Protein AF-A0A0G4MJ18-F1 (afdb_monomer_lite)

Structure (mmCIF, N/CA/C/O backbone):
data_AF-A0A0G4MJ18-F1
#
_entry.id   AF-A0A0G4MJ18-F1
#
loop_
_atom_site.group_PDB
_atom_site.id
_atom_site.type_symbol
_atom_site.label_atom_id
_atom_site.label_alt_id
_atom_site.label_comp_id
_atom_site.label_asym_id
_atom_site.label_entity_id
_atom_site.label_seq_id
_atom_site.pdbx_PDB_ins_code
_atom_site.Cartn_x
_atom_site.Cartn_y
_atom_site.Cartn_z
_atom_site.occupancy
_atom_site.B_iso_or_equiv
_atom_site.auth_seq_id
_atom_site.auth_comp_id
_atom_site.auth_asym_id
_atom_site.auth_atom_id
_atom_site.pdbx_PDB_model_num
ATOM 1 N N . MET A 1 1 ? 15.981 -7.577 6.842 1.00 52.38 1 MET A N 1
ATOM 2 C CA . MET A 1 1 ? 14.604 -7.035 6.761 1.00 52.38 1 MET A CA 1
ATOM 3 C C . MET A 1 1 ? 13.663 -8.030 7.428 1.00 52.38 1 MET A C 1
ATOM 5 O O . MET A 1 1 ? 13.958 -9.219 7.377 1.00 52.38 1 MET A O 1
ATOM 9 N N . ALA A 1 2 ? 12.619 -7.578 8.129 1.00 55.59 2 ALA A N 1
ATOM 10 C CA . ALA A 1 2 ? 11.766 -8.470 8.918 1.00 55.59 2 ALA A CA 1
ATOM 11 C C . ALA A 1 2 ? 10.978 -9.441 8.005 1.00 55.59 2 ALA A C 1
ATOM 13 O O . ALA A 1 2 ? 10.350 -8.978 7.055 1.00 55.59 2 ALA A O 1
ATOM 14 N N . PRO A 1 3 ? 10.948 -10.758 8.292 1.00 63.00 3 PRO A N 1
ATOM 15 C CA . PRO A 1 3 ? 10.304 -11.778 7.446 1.00 63.00 3 PRO A CA 1
ATOM 16 C C . PRO A 1 3 ? 8.773 -11.646 7.335 1.00 63.00 3 PRO A C 1
ATOM 18 O O . PRO A 1 3 ? 8.139 -12.401 6.606 1.00 63.00 3 PRO A O 1
ATOM 21 N N . VAL A 1 4 ? 8.166 -10.714 8.072 1.00 68.75 4 VAL A N 1
ATOM 22 C CA . VAL A 1 4 ? 6.722 -10.429 8.054 1.00 68.75 4 VAL A CA 1
ATOM 23 C C . VAL A 1 4 ? 6.328 -9.605 6.825 1.00 68.75 4 VAL A C 1
ATOM 25 O O . VAL A 1 4 ? 5.247 -9.800 6.277 1.00 68.75 4 VAL A O 1
ATOM 28 N N . LEU A 1 5 ? 7.226 -8.738 6.343 1.00 72.12 5 LEU A N 1
ATOM 29 C CA . LEU A 1 5 ? 6.965 -7.826 5.223 1.00 72.12 5 LEU A CA 1
ATOM 30 C C . LEU A 1 5 ? 6.938 -8.518 3.856 1.00 72.12 5 LEU A C 1
ATOM 32 O O . LEU A 1 5 ? 6.616 -7.883 2.860 1.00 72.12 5 LEU A O 1
ATOM 36 N N . THR A 1 6 ? 7.282 -9.802 3.789 1.00 74.62 6 THR A N 1
ATOM 37 C CA . THR A 1 6 ? 7.277 -10.598 2.553 1.00 74.62 6 THR A CA 1
ATOM 38 C C . THR A 1 6 ? 6.183 -11.665 2.537 1.00 74.62 6 THR A C 1
ATOM 40 O O . THR A 1 6 ? 6.086 -12.429 1.580 1.00 74.62 6 THR A O 1
ATOM 43 N N . ARG A 1 7 ? 5.344 -11.735 3.580 1.00 75.12 7 ARG A N 1
ATOM 44 C CA . ARG A 1 7 ? 4.232 -12.693 3.676 1.00 75.12 7 ARG A CA 1
ATOM 45 C C . ARG A 1 7 ? 2.898 -12.037 3.298 1.00 75.12 7 ARG A C 1
ATOM 47 O O . ARG A 1 7 ? 2.762 -10.830 3.465 1.00 75.12 7 ARG A O 1
ATOM 54 N N . PRO A 1 8 ? 1.897 -12.806 2.835 1.00 74.25 8 PRO A N 1
ATOM 55 C CA . PRO A 1 8 ? 0.555 -12.281 2.585 1.00 74.25 8 PRO A CA 1
ATOM 56 C C . PRO A 1 8 ? -0.077 -11.659 3.842 1.00 74.25 8 PRO A C 1
ATOM 58 O O . PRO A 1 8 ? -0.058 -12.261 4.915 1.00 74.25 8 PRO A O 1
ATOM 61 N N . GLN A 1 9 ? -0.672 -10.472 3.701 1.00 77.69 9 GLN A N 1
ATOM 62 C CA . GLN A 1 9 ? -1.146 -9.645 4.827 1.00 77.69 9 GLN A CA 1
ATOM 63 C C . GLN A 1 9 ? -2.607 -9.905 5.239 1.00 77.69 9 GLN A C 1
ATOM 65 O O . GLN A 1 9 ? -3.077 -9.368 6.245 1.00 77.69 9 GLN A O 1
ATOM 70 N N . GLY A 1 10 ? -3.336 -10.740 4.488 1.00 72.69 10 GLY A N 1
ATOM 71 C CA . GLY A 1 10 ? -4.775 -10.978 4.679 1.00 72.69 10 GLY A CA 1
ATOM 72 C C . GLY A 1 10 ? -5.160 -11.594 6.031 1.00 72.69 10 GLY A C 1
ATOM 73 O O . GLY A 1 10 ? -6.308 -11.483 6.444 1.00 72.69 10 GLY A O 1
ATOM 74 N N . HIS A 1 11 ? -4.205 -12.194 6.747 1.00 80.19 11 HIS A N 1
ATOM 75 C CA . HIS A 1 11 ? -4.437 -12.852 8.038 1.00 80.19 11 HIS A CA 1
ATOM 76 C C . HIS A 1 11 ? -3.814 -12.125 9.234 1.00 80.19 11 HIS A C 1
ATOM 78 O O . HIS A 1 11 ? -3.880 -12.634 10.352 1.00 80.19 11 HIS A O 1
ATOM 84 N N . LEU A 1 12 ? -3.197 -10.955 9.029 1.00 85.38 12 LEU A N 1
ATOM 85 C CA . LEU A 1 12 ? -2.636 -10.199 10.147 1.00 85.38 12 LEU A CA 1
ATOM 86 C C . LEU A 1 12 ? -3.733 -9.692 11.081 1.00 85.38 12 LEU A C 1
ATOM 88 O O . LEU A 1 12 ? -4.762 -9.174 10.622 1.00 85.38 12 LEU A O 1
ATOM 92 N N . SER A 1 13 ? -3.470 -9.767 12.388 1.00 90.19 13 SER A N 1
ATOM 93 C CA . SER A 1 13 ? -4.291 -9.081 13.381 1.00 90.19 13 SER A CA 1
ATOM 94 C C . SER A 1 13 ? -4.226 -7.558 13.165 1.00 90.19 13 SER A C 1
ATOM 96 O O . SER A 1 13 ? -3.263 -7.061 12.573 1.00 90.19 13 SER A O 1
ATOM 98 N N . PRO A 1 14 ? -5.216 -6.778 13.639 1.00 91.44 14 PRO A N 1
ATOM 99 C CA . PRO A 1 14 ? -5.152 -5.317 13.556 1.00 91.44 14 PRO A CA 1
ATOM 100 C C . PRO A 1 14 ? -3.884 -4.727 14.194 1.00 91.44 14 PRO A C 1
ATOM 102 O O . PRO A 1 14 ? -3.315 -3.779 13.661 1.00 91.44 14 PRO A O 1
ATOM 105 N N . ALA A 1 15 ? -3.407 -5.317 15.296 1.00 92.38 15 ALA A N 1
ATOM 106 C CA . ALA A 1 15 ? -2.185 -4.882 15.971 1.00 92.38 15 ALA A CA 1
ATOM 107 C C . ALA A 1 15 ? -0.931 -5.146 15.122 1.00 92.38 15 ALA A C 1
ATOM 109 O O . ALA A 1 15 ? -0.071 -4.274 15.011 1.00 92.38 15 ALA A O 1
ATOM 110 N N . ASP A 1 16 ? -0.850 -6.313 14.477 1.00 91.38 16 ASP A N 1
ATOM 111 C CA . ASP A 1 16 ? 0.275 -6.644 13.596 1.00 91.38 16 ASP A CA 1
ATOM 112 C C . ASP A 1 16 ? 0.283 -5.762 12.343 1.00 91.38 16 AS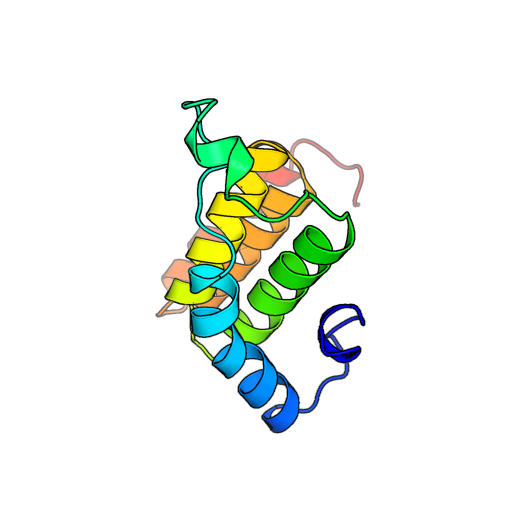P A C 1
ATOM 114 O O . ASP A 1 16 ? 1.342 -5.302 11.920 1.00 91.38 16 ASP A O 1
ATOM 118 N N . ALA A 1 17 ? -0.896 -5.489 11.771 1.00 91.75 17 ALA A N 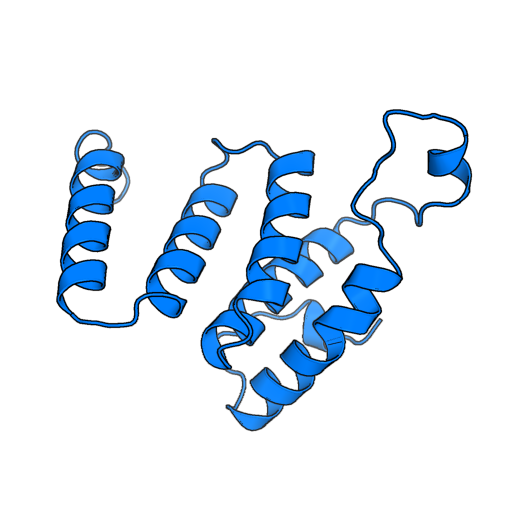1
ATOM 119 C CA . ALA A 1 17 ? -1.040 -4.583 10.634 1.00 91.75 17 ALA A CA 1
ATOM 120 C C . ALA A 1 17 ? -0.589 -3.157 10.995 1.00 91.75 17 ALA A C 1
ATOM 122 O O . ALA A 1 17 ? 0.165 -2.549 10.237 1.00 91.75 17 ALA A O 1
ATOM 123 N N . LEU A 1 18 ? -0.968 -2.657 12.177 1.00 94.00 18 LEU A N 1
ATOM 124 C CA . LEU A 1 18 ? -0.508 -1.362 12.682 1.00 94.00 18 LEU A CA 1
ATOM 125 C C . LEU A 1 18 ? 1.007 -1.326 12.885 1.00 94.00 18 LEU A C 1
ATOM 127 O O . LEU A 1 18 ? 1.663 -0.389 12.434 1.00 94.00 18 LEU A O 1
ATOM 131 N N . HIS A 1 19 ? 1.571 -2.350 13.526 1.00 93.19 19 HIS A N 1
ATOM 132 C CA . HIS A 1 19 ? 3.014 -2.438 13.735 1.00 93.19 19 HIS A CA 1
ATOM 133 C C . HIS A 1 19 ? 3.778 -2.438 12.404 1.00 93.19 19 HIS A C 1
ATOM 135 O O . HIS A 1 19 ? 4.836 -1.824 12.293 1.00 93.19 19 HIS A O 1
ATOM 141 N N . LEU A 1 20 ? 3.236 -3.097 11.378 1.00 91.81 20 LEU A N 1
ATOM 142 C CA . LEU A 1 20 ? 3.802 -3.098 10.035 1.00 91.81 20 LEU A CA 1
ATOM 143 C C . LEU A 1 20 ? 3.704 -1.707 9.385 1.00 91.81 20 LEU A C 1
ATOM 145 O O . LEU A 1 20 ? 4.718 -1.187 8.920 1.00 91.81 20 LEU A O 1
ATOM 149 N N . ALA A 1 21 ? 2.528 -1.073 9.402 1.00 93.88 21 ALA A N 1
ATOM 150 C CA . ALA A 1 21 ? 2.325 0.265 8.840 1.00 93.88 21 ALA A CA 1
ATOM 151 C C . ALA A 1 21 ? 3.272 1.308 9.466 1.00 93.88 21 ALA A C 1
ATOM 153 O O . ALA A 1 21 ? 3.892 2.095 8.757 1.00 93.88 21 ALA A O 1
ATOM 154 N N . GLN A 1 22 ? 3.512 1.233 10.780 1.00 95.31 22 GLN A N 1
ATOM 155 C CA . GLN A 1 22 ? 4.454 2.112 11.490 1.00 95.31 22 GLN A CA 1
ATOM 156 C C . GLN A 1 22 ? 5.911 2.004 11.001 1.00 95.31 22 GLN A C 1
ATOM 158 O O . GLN A 1 22 ? 6.719 2.900 11.253 1.00 95.31 22 GLN A O 1
ATOM 163 N N . GLN A 1 23 ? 6.273 0.937 10.284 1.00 94.25 23 GLN A N 1
ATOM 164 C CA . GLN A 1 23 ? 7.599 0.791 9.676 1.00 94.25 23 GLN A CA 1
ATOM 165 C C . GLN A 1 23 ? 7.723 1.527 8.334 1.00 94.25 23 GLN A C 1
ATOM 167 O O . GLN A 1 23 ? 8.853 1.771 7.889 1.00 94.25 23 GLN A O 1
ATOM 172 N N . ALA A 1 24 ? 6.605 1.916 7.706 1.00 93.31 24 ALA A N 1
ATOM 173 C CA . ALA A 1 24 ? 6.586 2.542 6.386 1.00 93.31 24 ALA A CA 1
ATOM 174 C C . ALA A 1 24 ? 7.495 3.778 6.297 1.00 93.31 24 ALA A C 1
ATOM 176 O O . ALA A 1 24 ? 8.355 3.795 5.412 1.00 93.31 24 ALA A O 1
ATOM 177 N N . PRO A 1 25 ? 7.454 4.756 7.228 1.00 92.31 25 PRO A N 1
ATOM 178 C CA . PRO A 1 25 ? 8.274 5.964 7.109 1.00 92.31 25 PRO A CA 1
ATOM 179 C C . PRO A 1 25 ? 9.777 5.666 7.076 1.00 92.31 25 PRO A C 1
ATOM 181 O O . PRO A 1 25 ? 10.530 6.275 6.315 1.00 92.31 25 PRO A O 1
ATOM 184 N N . THR A 1 26 ? 10.227 4.688 7.868 1.00 91.00 26 THR A N 1
ATOM 185 C CA . THR A 1 26 ? 11.645 4.305 7.924 1.00 91.00 26 THR A CA 1
ATOM 186 C C . THR A 1 26 ? 12.066 3.575 6.651 1.00 91.00 26 THR A C 1
ATOM 188 O O . THR A 1 26 ? 13.127 3.861 6.095 1.00 91.00 26 THR A O 1
ATOM 191 N N . ILE A 1 27 ? 11.228 2.665 6.146 1.00 89.56 27 ILE A N 1
ATOM 192 C CA . ILE A 1 27 ? 11.501 1.928 4.906 1.00 89.56 27 ILE A CA 1
ATOM 193 C C . ILE A 1 27 ? 11.523 2.881 3.706 1.00 89.56 27 ILE A C 1
ATOM 195 O O . ILE A 1 27 ? 12.438 2.806 2.885 1.00 89.56 27 ILE A O 1
ATOM 199 N N . LEU A 1 28 ? 10.567 3.807 3.623 1.00 88.56 28 LEU A N 1
ATOM 200 C CA . LEU A 1 28 ? 10.471 4.788 2.542 1.00 88.56 28 LEU A CA 1
ATOM 201 C C . LEU A 1 28 ? 11.638 5.779 2.566 1.00 88.56 28 LEU A C 1
ATOM 203 O O . LEU A 1 28 ? 12.167 6.120 1.508 1.00 88.56 28 LEU A O 1
ATOM 207 N N . LYS A 1 29 ? 12.091 6.197 3.754 1.00 86.19 29 LYS A N 1
ATOM 208 C CA . LYS A 1 29 ? 13.277 7.052 3.908 1.00 86.19 29 LYS A CA 1
ATOM 209 C C . LYS A 1 29 ? 14.559 6.355 3.447 1.00 86.19 29 LYS A C 1
ATOM 211 O O . LYS A 1 29 ? 15.387 6.981 2.793 1.00 86.19 29 LYS A O 1
ATOM 216 N N . ASN A 1 30 ? 14.715 5.072 3.774 1.00 82.94 30 ASN A N 1
ATOM 217 C CA . ASN A 1 30 ? 15.912 4.298 3.428 1.00 82.94 30 ASN A CA 1
ATOM 218 C C . ASN A 1 30 ? 15.944 3.859 1.956 1.00 82.94 30 ASN A C 1
ATOM 220 O O . ASN A 1 30 ? 16.999 3.475 1.460 1.00 82.94 30 ASN A O 1
ATOM 224 N N . ASN A 1 31 ? 14.806 3.925 1.261 1.00 76.19 31 ASN A N 1
ATOM 225 C CA . ASN A 1 31 ? 14.668 3.563 -0.146 1.00 76.19 31 ASN A CA 1
ATOM 226 C C . ASN A 1 31 ? 14.052 4.752 -0.908 1.00 76.19 31 ASN A C 1
ATOM 228 O O . ASN A 1 31 ? 12.828 4.798 -1.114 1.00 76.19 31 ASN A O 1
ATOM 232 N N . PRO A 1 32 ? 14.868 5.771 -1.242 1.00 68.69 32 PRO A N 1
ATOM 233 C CA . PRO A 1 32 ? 14.382 6.996 -1.864 1.00 68.69 32 PRO A CA 1
ATOM 234 C C . PRO A 1 32 ? 13.700 6.711 -3.207 1.00 68.69 32 PRO A C 1
ATOM 236 O O . PRO A 1 32 ? 14.040 5.759 -3.899 1.00 68.69 32 PRO A O 1
ATOM 239 N N . ARG A 1 33 ? 12.748 7.580 -3.580 1.00 64.75 33 ARG A N 1
ATOM 240 C CA . ARG A 1 33 ? 11.887 7.506 -4.784 1.00 64.75 33 ARG A CA 1
ATOM 241 C C . ARG A 1 33 ? 12.631 7.344 -6.122 1.00 64.75 33 ARG A C 1
ATOM 243 O O . ARG A 1 33 ? 12.001 7.143 -7.151 1.00 64.75 33 ARG A O 1
ATOM 250 N N . ALA A 1 34 ? 13.949 7.477 -6.118 1.00 55.75 34 ALA A N 1
ATOM 251 C CA . ALA A 1 34 ? 14.769 7.585 -7.300 1.00 55.75 34 ALA A CA 1
ATOM 252 C C . ALA A 1 34 ? 15.628 6.327 -7.473 1.00 55.75 34 ALA A C 1
ATOM 254 O O . ALA A 1 34 ? 16.718 6.244 -6.917 1.00 55.75 34 ALA A O 1
ATOM 255 N N . PHE A 1 35 ? 15.211 5.437 -8.375 1.00 56.16 35 PHE A N 1
ATOM 256 C CA . PHE A 1 35 ? 16.165 4.967 -9.381 1.00 56.16 35 PHE A CA 1
ATOM 257 C C . PHE A 1 35 ? 16.456 6.183 -10.235 1.00 56.16 35 PHE A C 1
ATOM 259 O O . PHE A 1 35 ? 15.687 6.560 -11.115 1.00 56.16 35 PHE A O 1
ATOM 266 N N . ALA A 1 36 ? 17.450 6.941 -9.794 1.00 47.31 36 ALA A N 1
ATOM 267 C CA . ALA A 1 36 ? 17.633 8.286 -10.269 1.00 47.31 36 ALA A CA 1
ATOM 268 C C . ALA A 1 36 ? 17.881 8.274 -11.778 1.00 47.31 36 ALA A C 1
ATOM 270 O O . ALA A 1 36 ? 18.784 7.608 -12.273 1.00 47.31 36 ALA A O 1
ATOM 271 N N . SER A 1 37 ? 17.170 9.153 -12.478 1.00 48.91 37 SER A N 1
ATOM 272 C CA . SER A 1 37 ? 17.583 9.712 -13.769 1.00 48.91 37 SER A CA 1
ATOM 273 C C . SER A 1 37 ? 18.987 10.347 -13.723 1.00 48.91 37 SER A C 1
ATOM 275 O O . SER A 1 37 ? 19.511 10.771 -14.749 1.00 48.91 37 SER A O 1
ATOM 277 N N . ASN A 1 38 ? 19.611 10.400 -12.539 1.00 54.66 38 ASN A N 1
ATOM 278 C CA . ASN A 1 38 ? 20.992 10.774 -12.308 1.00 54.66 38 ASN A CA 1
ATOM 279 C C . ASN A 1 38 ? 21.849 9.536 -11.939 1.00 54.66 38 ASN A C 1
ATOM 281 O O . ASN A 1 38 ? 21.742 9.030 -10.815 1.00 54.66 38 ASN A O 1
ATOM 285 N N . PRO A 1 39 ? 22.752 9.081 -12.824 1.00 59.69 39 PRO A N 1
ATOM 286 C CA . PRO A 1 39 ? 23.566 7.881 -12.614 1.00 59.69 39 PRO A CA 1
ATOM 287 C C . PRO A 1 39 ? 24.482 7.949 -11.381 1.00 59.69 39 PRO A C 1
ATOM 289 O O . PRO A 1 39 ? 24.890 6.911 -10.870 1.00 59.69 39 PRO A O 1
ATOM 292 N N . LEU A 1 40 ? 24.778 9.144 -10.856 1.00 61.06 40 LEU A N 1
ATOM 293 C CA . LEU A 1 40 ? 25.586 9.300 -9.642 1.00 61.06 40 LEU A CA 1
ATOM 294 C C . LEU A 1 40 ? 24.821 8.947 -8.362 1.00 61.06 40 LEU A C 1
ATOM 296 O O . LEU A 1 40 ? 25.422 8.465 -7.407 1.00 61.06 40 LEU A O 1
ATOM 300 N N . LEU A 1 41 ? 23.503 9.162 -8.336 1.00 57.09 41 LEU A N 1
ATOM 301 C CA . LEU A 1 41 ? 22.659 8.790 -7.197 1.00 57.09 41 LEU A CA 1
ATOM 302 C C . LEU A 1 41 ? 22.382 7.281 -7.178 1.00 57.09 41 LEU A C 1
ATOM 304 O O . LEU A 1 41 ? 22.296 6.706 -6.097 1.00 57.09 41 LEU A O 1
ATOM 308 N N . ALA A 1 42 ? 22.345 6.634 -8.349 1.00 56.59 42 ALA A N 1
ATOM 309 C CA . ALA A 1 42 ? 22.184 5.183 -8.481 1.00 56.59 42 ALA A CA 1
ATOM 310 C C . ALA A 1 42 ? 23.308 4.371 -7.796 1.00 56.59 42 ALA A C 1
ATOM 312 O O . ALA A 1 42 ? 23.108 3.215 -7.434 1.00 56.59 42 ALA A O 1
ATOM 313 N N . LEU A 1 43 ? 24.481 4.980 -7.572 1.00 56.09 43 LEU A N 1
ATOM 314 C CA . LEU A 1 43 ? 25.602 4.372 -6.839 1.00 56.09 43 LEU A CA 1
ATOM 315 C C . LEU A 1 43 ? 25.380 4.322 -5.318 1.00 56.09 43 LEU A C 1
ATOM 317 O O . LEU A 1 43 ? 26.033 3.540 -4.630 1.00 56.09 43 LEU A O 1
ATOM 321 N N . PHE A 1 44 ? 24.479 5.156 -4.792 1.00 54.03 44 PHE A N 1
ATOM 322 C CA . PHE A 1 44 ? 24.160 5.251 -3.364 1.00 54.03 44 PHE A CA 1
ATOM 323 C C . PHE A 1 44 ? 22.777 4.681 -3.021 1.00 54.03 44 PHE A C 1
ATOM 325 O O . PHE A 1 44 ? 22.400 4.643 -1.850 1.00 54.03 44 PHE A O 1
ATOM 332 N N . THR A 1 45 ? 22.011 4.244 -4.021 1.00 56.22 45 THR A N 1
ATOM 333 C CA . THR A 1 45 ? 20.722 3.575 -3.825 1.00 56.22 45 THR A CA 1
ATOM 334 C C . THR A 1 45 ? 20.938 2.084 -3.599 1.00 56.22 45 THR A C 1
ATOM 336 O O . THR A 1 45 ? 21.742 1.460 -4.290 1.00 56.22 45 THR A O 1
ATOM 339 N N . ALA A 1 46 ? 20.216 1.503 -2.637 1.00 58.09 46 ALA A N 1
ATOM 340 C CA . ALA A 1 46 ? 20.208 0.058 -2.429 1.00 58.09 46 ALA A CA 1
ATOM 341 C C . ALA A 1 46 ? 19.829 -0.667 -3.735 1.00 58.09 46 ALA A C 1
ATOM 343 O O . ALA A 1 46 ? 18.974 -0.190 -4.482 1.00 58.09 46 ALA A O 1
ATOM 344 N N . ALA A 1 47 ? 20.479 -1.800 -4.017 1.00 59.31 47 ALA A N 1
ATOM 345 C CA . ALA A 1 47 ? 20.185 -2.602 -5.201 1.00 59.31 47 ALA A CA 1
ATOM 346 C C . ALA A 1 47 ? 18.694 -2.978 -5.242 1.00 59.31 47 ALA A C 1
ATOM 348 O O . ALA A 1 47 ? 18.134 -3.355 -4.210 1.00 59.31 47 ALA A O 1
ATOM 349 N N . GLU A 1 48 ? 18.064 -2.901 -6.422 1.00 64.50 48 GLU A N 1
ATOM 350 C CA . GLU A 1 48 ? 16.723 -3.461 -6.622 1.00 64.50 48 GLU A CA 1
ATOM 351 C C . GLU A 1 48 ? 16.763 -4.944 -6.286 1.00 64.50 48 GLU A C 1
ATOM 353 O O . GLU A 1 48 ? 17.374 -5.736 -7.005 1.00 64.50 48 GLU A O 1
ATOM 358 N N . THR A 1 49 ? 16.094 -5.328 -5.206 1.00 74.25 49 THR A N 1
ATOM 359 C CA . THR A 1 49 ? 15.820 -6.732 -4.935 1.00 74.25 49 THR A CA 1
ATOM 360 C C . THR A 1 49 ? 14.325 -6.965 -5.146 1.00 74.25 49 THR A C 1
ATOM 362 O O . THR A 1 49 ? 13.525 -6.112 -4.758 1.00 74.25 49 THR A O 1
ATOM 365 N N . PRO A 1 50 ? 13.894 -8.072 -5.776 1.00 77.75 50 PRO A N 1
ATOM 366 C CA . PRO A 1 50 ? 12.471 -8.369 -5.969 1.00 77.75 50 PRO A CA 1
ATOM 367 C C . PRO A 1 50 ? 11.638 -8.252 -4.682 1.00 77.75 50 PRO A C 1
ATOM 369 O O . PRO A 1 50 ? 10.460 -7.901 -4.715 1.00 77.75 50 PRO A O 1
ATOM 372 N N . GLU A 1 51 ? 12.268 -8.495 -3.535 1.00 84.19 51 GLU A N 1
ATOM 373 C CA . GLU A 1 51 ? 11.670 -8.423 -2.210 1.00 84.19 51 GLU A CA 1
ATOM 374 C C . GLU A 1 51 ? 11.218 -7.008 -1.832 1.00 84.19 51 GLU A C 1
ATOM 376 O O . GLU A 1 51 ? 10.225 -6.886 -1.117 1.00 84.19 51 GLU A O 1
ATOM 381 N N . ILE A 1 52 ? 11.879 -5.936 -2.300 1.00 86.88 52 ILE A N 1
ATOM 382 C CA . ILE A 1 52 ? 11.467 -4.565 -1.946 1.00 86.88 52 ILE A CA 1
ATOM 383 C C . ILE A 1 52 ? 10.097 -4.214 -2.533 1.00 86.88 52 ILE A C 1
ATOM 385 O O . ILE A 1 52 ? 9.312 -3.509 -1.901 1.00 86.88 52 ILE A O 1
ATOM 389 N N . TRP A 1 53 ? 9.771 -4.764 -3.703 1.00 88.62 53 TRP A N 1
ATOM 390 C CA . TRP A 1 53 ? 8.475 -4.560 -4.342 1.00 88.62 53 TRP A CA 1
ATOM 391 C C . TRP A 1 53 ? 7.370 -5.238 -3.545 1.00 88.62 53 TRP A C 1
ATOM 393 O O . TRP A 1 53 ? 6.382 -4.593 -3.213 1.00 88.62 53 TRP A O 1
ATOM 403 N N . VAL A 1 54 ? 7.598 -6.483 -3.119 1.00 90.69 54 VAL A N 1
ATOM 404 C CA . VAL A 1 54 ? 6.684 -7.209 -2.224 1.00 90.69 54 VAL A CA 1
ATOM 405 C C . VAL A 1 54 ? 6.501 -6.463 -0.897 1.00 90.69 54 VAL A C 1
ATOM 407 O O . VAL A 1 54 ? 5.396 -6.404 -0.364 1.00 90.69 54 VAL A O 1
ATOM 410 N N . VAL A 1 55 ? 7.566 -5.850 -0.371 1.00 91.94 55 VAL A N 1
ATOM 411 C CA . VAL A 1 55 ? 7.492 -5.017 0.839 1.00 91.94 55 VAL A CA 1
ATOM 412 C C . 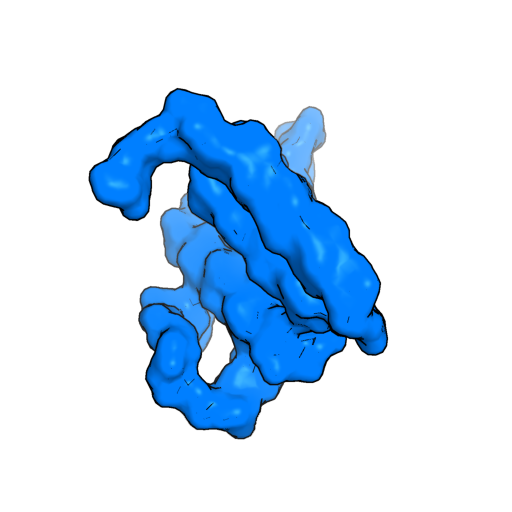VAL A 1 55 ? 6.584 -3.806 0.613 1.00 91.94 55 VAL A C 1
ATOM 414 O O . VAL A 1 55 ? 5.749 -3.536 1.470 1.00 91.94 55 VAL A O 1
ATOM 417 N N . TYR A 1 56 ? 6.694 -3.097 -0.515 1.00 93.62 56 TYR A N 1
ATOM 418 C CA . TYR A 1 56 ? 5.792 -1.980 -0.823 1.00 93.62 56 TYR A CA 1
ATOM 419 C C . TYR A 1 56 ? 4.344 -2.431 -1.010 1.00 93.62 56 TYR A C 1
ATOM 421 O O . TYR A 1 56 ? 3.454 -1.796 -0.453 1.00 93.62 56 TYR A O 1
ATOM 429 N N . GLU A 1 57 ? 4.102 -3.534 -1.722 1.00 94.19 57 GLU A N 1
ATOM 430 C CA . GLU A 1 57 ? 2.761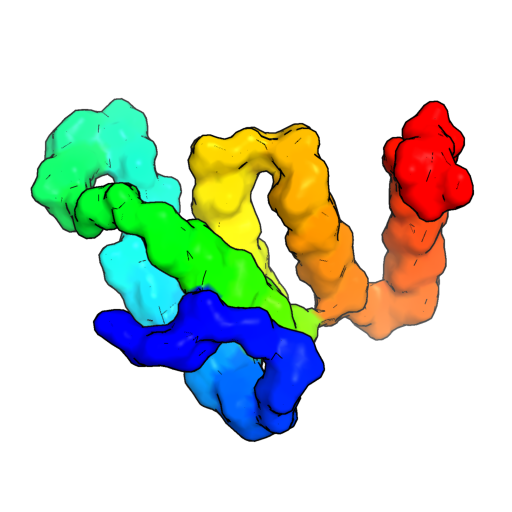 -4.116 -1.877 1.00 94.19 57 GLU A CA 1
ATOM 431 C C . GLU A 1 57 ? 2.126 -4.419 -0.506 1.00 94.19 57 GLU A C 1
ATOM 433 O O . GLU A 1 57 ? 0.996 -4.024 -0.218 1.00 94.19 57 GLU A O 1
ATOM 438 N N . ASN A 1 58 ? 2.882 -5.054 0.391 1.00 94.62 58 ASN A N 1
ATOM 439 C CA . ASN A 1 58 ? 2.408 -5.389 1.732 1.00 94.62 58 ASN A CA 1
ATOM 440 C C . ASN A 1 58 ? 2.250 -4.162 2.642 1.00 94.62 58 ASN A C 1
ATOM 442 O O . ASN A 1 58 ? 1.326 -4.123 3.456 1.00 94.62 58 ASN A O 1
ATOM 446 N N . LEU A 1 59 ? 3.117 -3.154 2.497 1.00 95.31 59 LEU A N 1
ATOM 447 C CA . LEU A 1 59 ? 2.983 -1.881 3.202 1.00 95.31 59 LEU A CA 1
ATOM 448 C C . LEU A 1 59 ? 1.723 -1.137 2.773 1.00 95.31 59 LEU A C 1
ATOM 450 O O . LEU A 1 59 ? 1.039 -0.621 3.649 1.00 95.31 59 LEU A O 1
ATOM 454 N N . ILE A 1 60 ? 1.375 -1.128 1.481 1.00 96.62 60 ILE A N 1
ATOM 455 C CA . ILE A 1 60 ? 0.121 -0.529 0.995 1.00 96.62 60 ILE A CA 1
ATOM 456 C C . ILE A 1 60 ? -1.069 -1.148 1.729 1.00 96.62 60 ILE A C 1
ATOM 458 O O . ILE A 1 60 ? -1.855 -0.424 2.333 1.00 96.62 60 ILE A O 1
ATOM 462 N N . LEU A 1 61 ? -1.160 -2.481 1.760 1.00 95.50 61 LEU A N 1
ATOM 463 C CA . LEU A 1 61 ? -2.262 -3.179 2.431 1.00 95.50 61 LEU A CA 1
ATOM 464 C C . LEU A 1 61 ? -2.336 -2.859 3.929 1.00 95.50 61 LEU A C 1
ATOM 466 O O . LEU A 1 61 ? -3.422 -2.623 4.459 1.00 95.50 61 LEU A O 1
ATOM 470 N N . ALA A 1 62 ? -1.195 -2.851 4.621 1.00 95.25 62 ALA A N 1
ATOM 471 C CA . ALA A 1 62 ? -1.146 -2.523 6.042 1.00 95.25 62 ALA A CA 1
ATOM 472 C C . ALA A 1 62 ? -1.567 -1.071 6.306 1.00 95.25 62 ALA A C 1
ATOM 474 O O . ALA A 1 62 ? -2.402 -0.831 7.172 1.00 95.25 62 ALA A O 1
ATOM 475 N N . CYS A 1 63 ? -1.046 -0.130 5.517 1.00 96.50 63 CYS A N 1
ATOM 476 C CA . CYS A 1 63 ? -1.332 1.295 5.630 1.00 96.50 63 CYS A CA 1
ATOM 477 C C . CYS A 1 63 ? -2.809 1.610 5.346 1.00 96.50 63 CYS A C 1
ATOM 479 O O . CYS A 1 63 ? -3.428 2.339 6.117 1.00 96.50 63 CYS A O 1
ATOM 481 N N . CYS A 1 64 ? -3.409 1.001 4.315 1.00 95.56 64 CYS A N 1
ATOM 482 C CA . CYS A 1 64 ? -4.845 1.113 4.037 1.00 95.56 64 CYS A CA 1
ATOM 483 C C . CYS A 1 64 ? -5.693 0.634 5.223 1.00 95.56 64 CYS A C 1
ATOM 485 O O . CYS A 1 64 ? -6.639 1.304 5.622 1.00 95.56 64 CYS A O 1
ATOM 487 N N . ARG A 1 65 ? -5.332 -0.500 5.842 1.00 93.19 65 ARG A N 1
ATOM 488 C CA . ARG A 1 65 ? -6.059 -1.045 7.005 1.00 93.19 65 ARG A CA 1
ATOM 489 C C . ARG A 1 65 ? -5.958 -0.174 8.257 1.00 93.19 65 ARG A C 1
ATOM 491 O O . ARG A 1 65 ? -6.775 -0.334 9.161 1.00 93.19 65 ARG A O 1
ATOM 498 N N . THR A 1 66 ? -4.944 0.682 8.344 1.00 94.81 66 THR A N 1
ATOM 499 C CA . THR A 1 66 ? -4.655 1.498 9.531 1.00 94.81 66 THR A CA 1
ATOM 500 C C . THR A 1 66 ? -4.905 2.98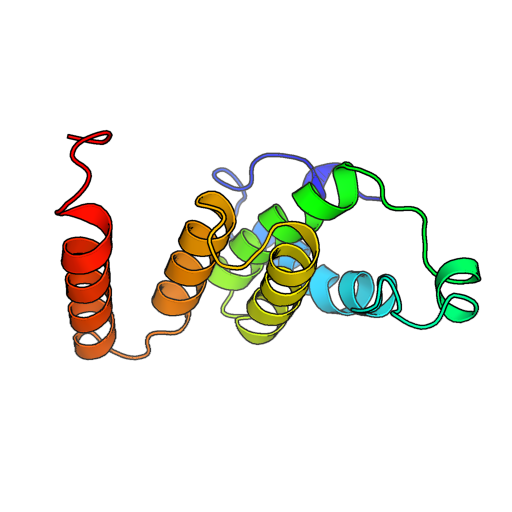8 9.308 1.00 94.81 66 THR A C 1
ATOM 502 O O . THR A 1 66 ? -4.703 3.764 10.236 1.00 94.81 66 THR A O 1
ATOM 505 N N . GLY A 1 67 ? -5.322 3.389 8.102 1.00 93.31 67 GLY A N 1
ATOM 506 C CA . GLY A 1 67 ? -5.579 4.783 7.735 1.00 93.31 67 GLY A CA 1
ATOM 507 C C . GLY A 1 67 ? -4.329 5.630 7.458 1.00 93.31 67 GLY A C 1
ATOM 508 O O . GLY A 1 67 ? -4.426 6.850 7.461 1.00 93.31 67 GLY A O 1
ATOM 509 N N . ASP A 1 68 ? -3.155 5.025 7.227 1.00 96.25 68 ASP A N 1
ATOM 510 C CA . ASP A 1 68 ? -1.935 5.757 6.827 1.00 96.25 68 ASP A CA 1
ATOM 511 C C . ASP A 1 68 ? -1.853 5.885 5.297 1.00 96.25 68 ASP A C 1
ATOM 513 O O . ASP A 1 68 ? -1.000 5.307 4.617 1.00 96.25 68 ASP A O 1
ATOM 517 N N . THR A 1 69 ? -2.805 6.609 4.720 1.00 95.44 69 THR A N 1
ATOM 518 C CA . THR A 1 69 ? -2.966 6.719 3.266 1.00 95.44 69 THR A CA 1
ATOM 519 C C . THR A 1 69 ? -1.772 7.405 2.595 1.00 95.44 69 THR A C 1
ATOM 521 O O . THR A 1 69 ? -1.404 7.038 1.479 1.00 95.44 69 THR A O 1
ATOM 524 N N . ASP A 1 70 ? -1.089 8.321 3.289 1.00 96.06 70 ASP A N 1
ATOM 525 C CA . ASP A 1 70 ? 0.106 9.013 2.790 1.00 96.06 70 ASP A CA 1
ATOM 526 C C . ASP A 1 70 ? 1.275 8.051 2.538 1.00 96.06 70 ASP A C 1
ATOM 528 O O . ASP A 1 70 ? 1.917 8.091 1.478 1.00 96.06 70 ASP A O 1
ATOM 532 N N . SER A 1 71 ? 1.561 7.157 3.490 1.00 96.44 71 SER A N 1
ATOM 533 C CA . SER A 1 71 ? 2.582 6.121 3.305 1.00 96.44 71 SER A CA 1
ATOM 534 C C . SER A 1 71 ? 2.199 5.143 2.192 1.00 96.44 71 SER A C 1
ATOM 536 O O . SER A 1 71 ? 3.069 4.714 1.423 1.00 96.44 71 SER A O 1
ATOM 538 N N . ALA A 1 72 ? 0.906 4.825 2.054 1.00 97.44 72 ALA A N 1
ATOM 539 C CA . ALA A 1 72 ? 0.406 3.963 0.985 1.00 97.44 72 ALA A CA 1
ATOM 540 C C . ALA A 1 72 ? 0.632 4.589 -0.404 1.00 97.44 72 ALA A C 1
ATOM 542 O O . ALA A 1 72 ? 1.197 3.933 -1.283 1.00 97.44 72 ALA A O 1
ATOM 543 N N . TYR A 1 73 ? 0.300 5.873 -0.590 1.00 96.75 73 TYR A N 1
ATOM 544 C CA . TYR A 1 73 ? 0.556 6.591 -1.845 1.00 96.75 73 TYR A CA 1
ATOM 545 C C . TYR A 1 73 ? 2.049 6.658 -2.185 1.00 96.75 73 TYR A C 1
ATOM 547 O O . TYR A 1 73 ? 2.434 6.431 -3.330 1.00 96.75 73 TYR A O 1
ATOM 555 N N . GLN A 1 74 ? 2.920 6.881 -1.199 1.00 95.62 74 GLN A N 1
ATOM 556 C CA . GLN A 1 74 ? 4.369 6.870 -1.423 1.00 95.62 74 GLN A CA 1
ATOM 557 C C . GLN A 1 74 ? 4.907 5.498 -1.855 1.00 95.62 74 GLN A C 1
ATOM 559 O O . GLN A 1 74 ? 5.867 5.426 -2.632 1.00 95.62 74 GLN A O 1
ATOM 564 N N . CYS A 1 75 ? 4.335 4.407 -1.343 1.00 95.31 75 CYS A N 1
ATOM 565 C CA . CYS A 1 75 ? 4.648 3.057 -1.811 1.00 95.31 75 CYS A CA 1
ATOM 566 C C . CYS A 1 75 ? 4.148 2.854 -3.249 1.00 95.31 75 CYS A C 1
ATOM 568 O O . CYS A 1 75 ? 4.902 2.371 -4.096 1.00 95.31 75 CYS A O 1
ATOM 570 N N . LEU A 1 76 ? 2.916 3.288 -3.545 1.00 96.56 76 LEU A N 1
ATOM 571 C CA . LEU A 1 76 ? 2.319 3.200 -4.877 1.00 96.56 76 LEU A CA 1
ATOM 572 C C . LEU A 1 76 ? 3.147 3.953 -5.923 1.00 96.56 76 LEU A C 1
ATOM 574 O O . LEU A 1 76 ? 3.441 3.391 -6.971 1.00 96.56 76 LEU A O 1
ATOM 578 N N . GLU A 1 77 ? 3.593 5.177 -5.638 1.00 94.12 77 GLU A N 1
ATOM 579 C CA . GLU A 1 77 ? 4.445 5.965 -6.543 1.00 94.12 77 GLU A CA 1
ATOM 580 C C . GLU A 1 77 ? 5.704 5.201 -6.978 1.00 94.12 77 GLU A C 1
ATOM 582 O O . GLU A 1 77 ? 6.118 5.274 -8.138 1.00 94.12 77 GLU A O 1
ATOM 587 N N . ARG A 1 78 ? 6.312 4.436 -6.063 1.00 90.88 78 ARG A N 1
ATOM 588 C CA . ARG A 1 78 ? 7.497 3.618 -6.363 1.00 90.88 78 ARG A CA 1
ATOM 589 C C . ARG A 1 78 ? 7.146 2.438 -7.268 1.00 90.88 78 ARG A C 1
ATOM 591 O O . ARG A 1 78 ? 7.889 2.161 -8.207 1.00 90.88 78 ARG A O 1
ATOM 598 N N . LEU A 1 79 ? 6.004 1.787 -7.034 1.00 93.00 79 LEU A N 1
ATOM 599 C CA . LEU A 1 79 ? 5.502 0.721 -7.906 1.00 93.00 79 LEU A CA 1
ATOM 600 C C . LEU A 1 79 ? 5.135 1.253 -9.300 1.00 93.00 79 LEU A C 1
ATOM 602 O O . LEU A 1 79 ? 5.530 0.652 -10.295 1.00 93.00 79 LEU A O 1
ATOM 606 N N . VAL A 1 80 ? 4.472 2.411 -9.391 1.00 93.75 80 VAL A N 1
ATOM 607 C CA . VAL A 1 80 ? 4.159 3.094 -10.660 1.00 93.75 80 VAL A CA 1
ATOM 608 C C . VAL A 1 80 ? 5.440 3.430 -11.417 1.00 93.75 80 VAL A C 1
ATOM 610 O O . VAL A 1 80 ? 5.539 3.150 -12.608 1.00 93.75 80 VAL A O 1
ATOM 613 N N . THR A 1 81 ? 6.447 3.975 -10.729 1.00 87.56 81 THR A N 1
ATOM 614 C CA . THR A 1 81 ? 7.746 4.299 -11.340 1.00 87.56 81 THR A CA 1
ATOM 615 C C . THR A 1 81 ? 8.416 3.057 -11.934 1.00 87.56 81 THR A C 1
ATOM 617 O O . THR A 1 81 ? 9.039 3.136 -12.990 1.00 87.56 81 THR A O 1
ATOM 620 N N . ARG A 1 82 ? 8.279 1.898 -11.277 1.00 88.12 82 ARG A N 1
ATOM 621 C CA . ARG A 1 82 ? 8.948 0.656 -11.681 1.00 88.12 82 ARG A CA 1
ATOM 622 C C . ARG A 1 82 ? 8.197 -0.162 -12.734 1.00 88.12 82 ARG A C 1
ATOM 624 O O . ARG A 1 82 ? 8.843 -0.794 -13.574 1.00 88.12 82 ARG A O 1
ATOM 631 N N . PHE A 1 83 ? 6.871 -0.222 -12.640 1.00 90.62 83 PHE A N 1
ATOM 632 C CA . PHE A 1 83 ? 6.021 -1.134 -13.418 1.00 90.62 83 PHE A CA 1
ATOM 633 C C . PHE A 1 83 ? 5.070 -0.416 -14.382 1.00 90.62 83 PHE A C 1
ATOM 635 O O . PHE A 1 83 ? 4.499 -1.067 -15.255 1.00 90.62 83 PHE A O 1
ATOM 642 N N . GLY A 1 84 ? 4.931 0.905 -14.259 1.00 91.69 84 GLY A N 1
ATOM 643 C CA . GLY A 1 84 ? 3.999 1.715 -15.036 1.00 91.69 84 GLY A CA 1
ATOM 644 C C . GLY A 1 84 ? 2.613 1.817 -14.396 1.00 91.69 84 GLY A C 1
ATOM 645 O O . GLY A 1 84 ? 2.181 0.936 -13.653 1.00 91.69 84 GLY A O 1
ATOM 646 N N . ILE A 1 85 ? 1.912 2.910 -14.706 1.00 93.38 85 ILE A N 1
ATOM 647 C CA . ILE A 1 85 ? 0.554 3.196 -14.213 1.00 93.38 85 ILE A CA 1
ATOM 648 C C . ILE A 1 85 ? -0.481 2.190 -14.745 1.00 93.38 85 ILE A C 1
ATOM 650 O O . ILE A 1 85 ? -1.445 1.882 -14.057 1.00 93.38 85 ILE A O 1
ATOM 654 N N . ASP A 1 86 ? -0.258 1.638 -15.941 1.00 91.38 86 ASP A N 1
ATOM 655 C CA . ASP A 1 86 ? -1.186 0.710 -16.600 1.00 91.38 86 ASP A CA 1
ATOM 656 C C . ASP A 1 86 ? -1.031 -0.745 -16.146 1.00 91.38 86 ASP A C 1
ATOM 658 O O . ASP A 1 86 ? -1.818 -1.604 -16.545 1.00 91.38 86 ASP A O 1
ATOM 662 N N . ASN A 1 87 ? -0.033 -1.046 -15.307 1.00 93.38 87 ASN A N 1
ATOM 663 C CA . ASN A 1 87 ? 0.119 -2.377 -14.739 1.00 93.38 87 ASN A CA 1
ATOM 664 C C . ASN A 1 87 ? -1.122 -2.731 -13.901 1.00 93.38 87 ASN A C 1
ATOM 666 O O . ASN A 1 87 ? -1.486 -2.003 -12.979 1.00 93.38 87 ASN A O 1
ATOM 670 N N . GLU A 1 88 ? -1.760 -3.866 -14.195 1.00 90.62 88 GLU A N 1
ATOM 671 C CA . GLU A 1 88 ? -3.029 -4.264 -13.566 1.00 90.62 88 GLU A CA 1
ATOM 672 C C . GLU A 1 88 ? -2.951 -4.314 -12.039 1.00 90.62 88 GLU A C 1
ATOM 674 O O . GLU A 1 88 ? -3.844 -3.820 -11.352 1.00 90.62 88 GLU A O 1
ATOM 679 N N . ARG A 1 89 ? -1.854 -4.849 -11.495 1.00 93.00 89 ARG A N 1
ATOM 680 C CA . ARG A 1 89 ? -1.652 -4.915 -10.046 1.00 93.00 89 ARG A CA 1
ATOM 681 C C . ARG A 1 89 ? -1.454 -3.523 -9.444 1.00 93.00 89 ARG A C 1
ATOM 683 O O . ARG A 1 89 ? -1.992 -3.247 -8.375 1.00 93.00 89 ARG A O 1
ATOM 690 N N . VAL A 1 90 ? -0.727 -2.635 -10.123 1.00 95.88 90 VAL A N 1
ATOM 691 C CA . VAL A 1 90 ? -0.571 -1.232 -9.699 1.00 95.88 90 VAL A CA 1
ATOM 692 C C . VAL A 1 90 ? -1.921 -0.511 -9.690 1.00 95.88 90 VAL A C 1
ATOM 694 O O . VAL A 1 90 ? -2.241 0.148 -8.701 1.00 95.88 90 VAL A O 1
ATOM 697 N N . ARG A 1 91 ? -2.750 -0.692 -10.728 1.00 94.00 91 ARG A N 1
ATOM 698 C CA . ARG A 1 91 ? -4.116 -0.138 -10.771 1.00 94.00 91 ARG A CA 1
ATOM 699 C C . ARG A 1 91 ? -4.998 -0.681 -9.649 1.00 94.00 91 ARG A C 1
ATOM 701 O O . ARG A 1 91 ? -5.718 0.093 -9.027 1.00 94.00 91 ARG A O 1
ATOM 708 N N . ALA A 1 92 ? -4.898 -1.973 -9.335 1.00 93.69 92 ALA A N 1
ATOM 709 C CA . ALA A 1 92 ? -5.625 -2.563 -8.212 1.00 93.69 92 ALA A CA 1
ATOM 710 C C . ALA A 1 92 ? -5.240 -1.909 -6.872 1.00 93.69 92 ALA A C 1
ATOM 712 O O . ALA A 1 92 ? -6.117 -1.528 -6.099 1.00 93.69 92 ALA A O 1
ATOM 713 N N . PHE A 1 93 ? -3.944 -1.695 -6.611 1.00 96.88 93 PHE A N 1
ATOM 714 C CA . PHE A 1 93 ? -3.506 -0.977 -5.408 1.00 96.88 93 PHE A CA 1
ATOM 715 C C . PHE A 1 93 ? -3.957 0.481 -5.386 1.00 96.88 93 PHE A C 1
ATOM 717 O O . PHE A 1 93 ? -4.351 0.975 -4.333 1.00 96.88 93 PHE A O 1
ATOM 724 N N . GLN A 1 94 ? -3.936 1.169 -6.528 1.00 96.00 94 GLN A N 1
ATOM 725 C CA . GLN A 1 94 ? -4.485 2.519 -6.628 1.00 96.00 94 GLN A CA 1
ATOM 726 C C . GLN A 1 94 ? -5.970 2.544 -6.246 1.00 96.00 94 GLN A C 1
ATOM 728 O O . GLN A 1 94 ? -6.391 3.436 -5.513 1.00 96.00 94 GLN A O 1
ATOM 733 N N . GLY A 1 95 ? -6.741 1.551 -6.695 1.00 94.88 95 GLY A N 1
ATOM 734 C CA . GLY A 1 95 ? -8.129 1.356 -6.294 1.00 94.88 95 GLY A CA 1
ATOM 735 C C . GLY A 1 95 ? -8.286 1.194 -4.781 1.00 94.88 95 GLY A C 1
ATOM 736 O O . GLY A 1 95 ? -8.977 1.995 -4.162 1.00 94.88 95 GLY A O 1
ATOM 737 N N . LEU A 1 96 ? -7.562 0.248 -4.176 1.00 95.44 96 LEU A N 1
ATOM 738 C CA . LEU A 1 96 ? -7.602 -0.002 -2.727 1.00 95.44 96 LEU A CA 1
ATOM 739 C C . LEU A 1 96 ? -7.244 1.233 -1.890 1.00 95.44 96 LEU A C 1
ATOM 741 O O . LEU A 1 96 ? -7.826 1.466 -0.833 1.00 95.44 96 LEU A O 1
ATOM 745 N N . ILE A 1 97 ? -6.282 2.037 -2.348 1.00 97.19 97 ILE A N 1
ATOM 746 C CA . ILE A 1 97 ? -5.912 3.273 -1.654 1.00 97.19 97 ILE A CA 1
ATOM 747 C C . ILE A 1 97 ? -7.039 4.306 -1.767 1.00 97.19 97 ILE A C 1
ATOM 749 O O . ILE A 1 97 ? -7.353 4.945 -0.766 1.00 97.19 97 ILE A O 1
ATOM 753 N N . LYS A 1 98 ? -7.679 4.449 -2.938 1.00 95.88 98 LYS A N 1
ATOM 754 C CA . LYS A 1 98 ? -8.858 5.317 -3.101 1.00 95.88 98 LYS A CA 1
ATOM 755 C C . LYS A 1 98 ? -10.018 4.866 -2.205 1.00 95.88 98 LYS A C 1
ATOM 757 O O . LYS A 1 98 ? -10.641 5.714 -1.581 1.00 95.88 98 LYS A O 1
ATOM 762 N N . GLU A 1 99 ? -10.271 3.559 -2.099 1.00 94.56 99 GLU A N 1
ATOM 763 C CA . GLU A 1 99 ? -11.293 3.007 -1.194 1.00 94.56 99 GLU A CA 1
ATOM 764 C C . GLU A 1 99 ? -10.987 3.350 0.267 1.00 94.56 99 GLU A C 1
ATOM 766 O O . GLU A 1 99 ? -11.862 3.817 0.990 1.00 94.56 99 GLU A O 1
ATOM 771 N N . ALA A 1 100 ? -9.738 3.155 0.699 1.00 94.56 100 ALA A N 1
ATOM 772 C CA . ALA A 1 100 ? -9.311 3.454 2.065 1.00 94.56 100 ALA A CA 1
ATOM 773 C C . ALA A 1 100 ? -9.287 4.961 2.382 1.00 94.56 100 ALA A C 1
ATOM 775 O O . ALA A 1 100 ? -9.361 5.334 3.550 1.00 94.56 100 ALA A O 1
ATOM 776 N N . ALA A 1 101 ? -9.152 5.813 1.361 1.00 95.25 101 ALA A N 1
ATOM 777 C CA . ALA A 1 101 ? -9.136 7.269 1.482 1.00 95.25 101 ALA A CA 1
ATOM 778 C C . ALA A 1 101 ? -10.531 7.909 1.448 1.00 95.25 101 ALA A C 1
ATOM 780 O O . ALA A 1 101 ? -10.637 9.098 1.727 1.00 95.25 101 ALA A O 1
ATOM 781 N N . ALA A 1 102 ? -11.564 7.172 1.039 1.00 95.19 102 ALA A N 1
ATOM 782 C CA . ALA A 1 102 ? -12.894 7.732 0.862 1.00 95.19 102 ALA A CA 1
ATOM 783 C C . ALA A 1 102 ? -13.527 8.078 2.217 1.00 95.19 102 ALA A C 1
ATOM 785 O O . ALA A 1 102 ? -13.687 7.219 3.086 1.00 95.19 102 ALA A O 1
ATOM 786 N N . ASP A 1 103 ? -13.945 9.331 2.373 1.00 92.44 103 ASP A N 1
ATOM 787 C CA . ASP A 1 103 ? -14.465 9.853 3.642 1.00 92.44 103 ASP A CA 1
ATOM 788 C C . ASP A 1 103 ? -15.970 9.600 3.808 1.00 92.44 103 ASP A C 1
ATOM 790 O O . ASP A 1 103 ? -16.536 9.729 4.899 1.00 92.44 103 ASP A O 1
ATOM 794 N N . ASN A 1 104 ? -16.662 9.280 2.712 1.00 93.50 104 ASN A N 1
ATOM 795 C CA . ASN A 1 104 ? -18.108 9.120 2.706 1.00 93.50 104 ASN A CA 1
ATOM 796 C C . ASN A 1 104 ? -18.604 8.107 1.668 1.00 93.50 104 ASN A C 1
ATOM 798 O O . ASN A 1 104 ? -17.930 7.737 0.709 1.00 93.50 104 ASN A O 1
ATOM 802 N N . GLN A 1 105 ? -19.859 7.696 1.850 1.00 93.25 105 GLN A N 1
ATOM 803 C CA . GLN A 1 105 ? -20.526 6.735 0.976 1.00 93.25 105 GLN A CA 1
ATOM 804 C C . GLN A 1 105 ? -20.605 7.200 -0.488 1.00 93.25 105 GLN A C 1
ATOM 806 O O . GLN A 1 105 ? -20.587 6.364 -1.387 1.00 93.25 105 GLN A O 1
ATOM 811 N N . GLY A 1 106 ? -20.717 8.509 -0.738 1.00 95.69 106 GLY A N 1
ATOM 812 C CA . GLY A 1 106 ? -20.806 9.054 -2.094 1.00 95.69 106 GLY A CA 1
ATOM 813 C C . GLY A 1 106 ? -19.522 8.830 -2.888 1.00 95.69 106 GLY A C 1
ATOM 814 O O . GLY A 1 106 ? -19.581 8.387 -4.033 1.00 95.69 106 GLY A O 1
ATOM 815 N N . GLU A 1 107 ? -18.372 9.053 -2.254 1.00 94.56 107 GLU A N 1
ATOM 816 C CA . GLU A 1 107 ? -17.051 8.800 -2.841 1.00 94.56 107 GLU A CA 1
ATOM 817 C C . GLU A 1 107 ? -16.837 7.316 -3.154 1.00 94.56 107 GLU A C 1
ATOM 819 O O . GLU A 1 107 ? -16.377 6.983 -4.246 1.00 94.56 107 GLU A O 1
ATOM 824 N N . ILE A 1 108 ? -17.259 6.418 -2.256 1.00 94.44 108 ILE A N 1
ATOM 825 C CA . ILE A 1 108 ? -17.224 4.969 -2.511 1.00 94.44 108 ILE A CA 1
ATOM 826 C C . ILE A 1 108 ? -18.086 4.599 -3.724 1.00 94.44 108 ILE A C 1
ATOM 828 O O . ILE A 1 108 ? -17.637 3.858 -4.594 1.00 94.44 108 ILE A O 1
ATOM 832 N N . VAL A 1 109 ? -19.314 5.118 -3.822 1.00 95.00 109 VAL A N 1
ATOM 833 C CA . VAL A 1 109 ? 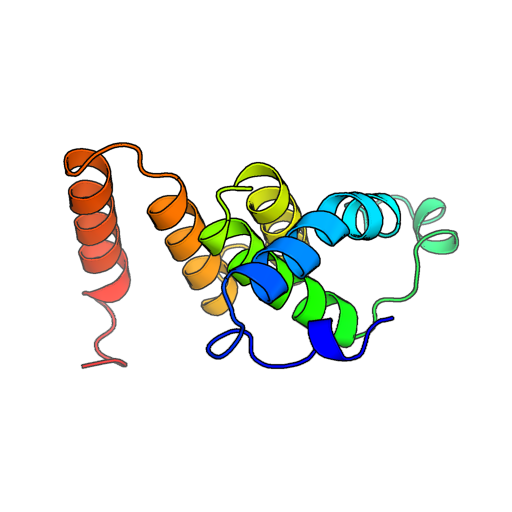-20.198 4.832 -4.966 1.00 95.00 109 VAL A CA 1
ATOM 834 C C . VAL A 1 109 ? -19.580 5.322 -6.274 1.00 95.00 109 VAL A C 1
ATOM 836 O O . VAL A 1 109 ? -19.598 4.598 -7.268 1.00 95.00 109 VAL A O 1
ATOM 839 N N . GLN A 1 110 ? -18.996 6.520 -6.278 1.00 95.56 110 GLN A N 1
ATOM 840 C CA . GLN A 1 110 ? -18.315 7.053 -7.454 1.00 95.56 110 GLN A CA 1
ATOM 841 C C . GLN A 1 110 ? -17.130 6.173 -7.876 1.00 95.56 110 GLN A C 1
ATOM 843 O O . GLN A 1 110 ? -16.932 5.944 -9.069 1.00 95.56 110 GLN A O 1
ATOM 848 N N . LEU A 1 111 ? -16.375 5.647 -6.912 1.00 94.56 111 LEU A N 1
ATOM 849 C CA . LEU A 1 111 ? -15.260 4.742 -7.173 1.00 94.56 111 LEU A CA 1
ATOM 850 C C . LEU A 1 111 ? -15.719 3.399 -7.759 1.00 94.56 111 LEU A C 1
ATOM 852 O O . LEU A 1 111 ? -15.121 2.912 -8.714 1.00 94.56 111 LEU A O 1
ATOM 856 N N . LEU A 1 112 ? -16.820 2.834 -7.256 1.00 92.12 112 LEU A N 1
ATOM 857 C CA . LEU A 1 112 ? -17.410 1.616 -7.823 1.00 92.12 112 LEU A CA 1
ATOM 858 C C . LEU A 1 112 ? -17.855 1.824 -9.281 1.00 92.12 112 LEU A C 1
ATOM 860 O O . LEU A 1 112 ? -17.612 0.966 -10.125 1.00 92.12 112 LEU A O 1
ATOM 864 N N . MET A 1 113 ? -18.421 2.991 -9.610 1.00 93.44 113 MET A N 1
ATOM 865 C CA . MET A 1 113 ? -18.761 3.342 -10.999 1.00 93.44 113 MET A CA 1
ATOM 866 C C . MET A 1 113 ? -17.518 3.490 -11.896 1.00 93.44 113 MET A C 1
ATOM 868 O O . MET A 1 113 ? -17.562 3.167 -13.088 1.00 93.44 113 MET A O 1
ATOM 872 N N . GLU A 1 114 ? -16.402 3.979 -11.345 1.00 91.94 114 GLU A N 1
ATOM 873 C CA . GLU A 1 114 ? -15.112 4.017 -12.047 1.00 91.94 114 GLU A CA 1
ATOM 874 C C . GLU A 1 114 ? -14.648 2.592 -12.384 1.00 91.94 114 GLU A C 1
ATOM 876 O O . GLU A 1 114 ? -14.240 2.331 -13.517 1.00 91.94 114 GLU A O 1
ATOM 881 N N . TYR A 1 115 ? -14.781 1.647 -11.448 1.00 90.31 115 TYR A N 1
ATOM 882 C CA . TYR A 1 115 ? -14.444 0.242 -11.692 1.00 90.31 115 TYR A CA 1
ATOM 883 C C . TYR A 1 115 ? -15.316 -0.397 -12.763 1.00 90.31 115 TYR A C 1
ATOM 885 O O . TYR A 1 115 ? -14.766 -1.043 -13.651 1.00 90.31 115 TYR A O 1
ATOM 893 N N . ASP A 1 116 ? -16.630 -0.169 -12.750 1.00 88.62 116 ASP A N 1
ATOM 894 C CA . ASP A 1 116 ? -17.524 -0.668 -13.804 1.00 88.62 116 ASP A CA 1
ATOM 895 C C . ASP A 1 116 ? -17.104 -0.156 -15.189 1.00 88.62 116 ASP A C 1
ATOM 897 O O . ASP A 1 116 ? -17.149 -0.888 -16.177 1.00 88.62 116 ASP A O 1
ATOM 901 N N . THR A 1 117 ? -16.637 1.092 -15.267 1.00 89.81 117 THR A N 1
ATOM 902 C CA . THR A 1 117 ? -16.161 1.691 -16.522 1.00 89.81 117 THR A CA 1
ATOM 903 C C . THR A 1 117 ? -14.843 1.072 -16.993 1.00 89.81 117 THR A C 1
ATOM 905 O O . THR A 1 117 ? -14.659 0.853 -18.190 1.00 89.81 117 THR A O 1
ATOM 908 N N . ILE A 1 118 ? -13.920 0.798 -16.066 1.00 85.56 118 ILE A N 1
ATOM 909 C CA . ILE A 1 118 ? -12.592 0.245 -16.372 1.00 85.56 118 ILE A CA 1
ATOM 910 C C . ILE A 1 118 ? -12.668 -1.255 -16.688 1.00 85.56 118 ILE A C 1
ATOM 912 O O . ILE A 1 118 ? -12.000 -1.713 -17.610 1.00 85.56 118 ILE A O 1
ATOM 916 N N . LEU A 1 119 ? -13.456 -2.015 -15.924 1.00 83.94 119 LEU A N 1
ATOM 917 C CA . LEU A 1 119 ? -13.533 -3.477 -16.001 1.00 83.94 119 LEU A CA 1
ATOM 918 C C . LEU A 1 119 ? -14.632 -3.966 -16.949 1.00 83.94 119 LEU A C 1
ATOM 920 O O . LEU A 1 119 ? -14.494 -5.036 -17.526 1.00 83.94 119 LEU A O 1
ATOM 924 N N . GLY A 1 120 ? -15.707 -3.198 -17.144 1.00 82.19 120 GLY A N 1
ATOM 925 C CA . GLY A 1 120 ? -16.844 -3.589 -17.985 1.00 82.19 120 GLY A CA 1
ATOM 926 C C . GLY A 1 120 ? -16.494 -4.018 -19.421 1.00 82.19 120 GLY A C 1
ATOM 927 O O . GLY A 1 120 ? -17.133 -4.943 -19.924 1.00 82.19 120 GLY A O 1
ATOM 928 N N . PRO A 1 121 ? -15.503 -3.403 -20.099 1.00 82.94 121 PRO A N 1
ATOM 929 C CA . PRO A 1 121 ? -15.076 -3.834 -21.431 1.00 82.94 121 PRO A CA 1
ATOM 930 C C . PRO A 1 121 ? -14.360 -5.195 -21.471 1.00 82.94 121 PRO A C 1
ATOM 932 O O . PRO A 1 121 ? -14.443 -5.872 -22.494 1.00 82.94 121 PRO A O 1
ATOM 935 N N . ASP A 1 122 ? -13.680 -5.593 -20.389 1.00 71.00 122 ASP A N 1
ATOM 936 C CA . ASP A 1 122 ? -12.893 -6.829 -20.295 1.00 71.00 122 ASP A CA 1
ATOM 937 C C . ASP A 1 122 ? -13.581 -7.834 -19.358 1.00 71.00 122 ASP A C 1
ATOM 939 O O . ASP A 1 122 ? -13.478 -7.793 -18.133 1.00 71.00 122 ASP A O 1
ATOM 943 N N . ASN A 1 123 ? -14.256 -8.815 -19.949 1.00 63.34 123 ASN A N 1
ATOM 944 C CA . ASN A 1 123 ? -14.998 -9.866 -19.247 1.00 63.34 123 ASN A CA 1
ATOM 945 C C . ASN A 1 123 ? -14.125 -11.032 -18.741 1.00 63.34 123 ASN A C 1
ATOM 947 O O . ASN A 1 123 ? -14.647 -12.085 -18.393 1.00 63.34 123 ASN A O 1
ATOM 951 N N . THR A 1 124 ? -12.806 -10.857 -18.656 1.00 65.69 124 THR A N 1
ATOM 952 C CA . THR A 1 124 ? -11.856 -11.899 -18.218 1.00 65.69 124 THR A CA 1
ATOM 953 C C . THR A 1 124 ? -12.090 -12.371 -16.771 1.00 65.69 124 THR A C 1
ATOM 955 O O . THR A 1 124 ? -11.649 -13.457 -16.404 1.00 65.69 124 THR A O 1
ATOM 958 N N . ASN A 1 125 ? -12.794 -11.576 -15.956 1.00 51.78 125 ASN A N 1
ATOM 959 C CA . ASN A 1 125 ? -13.098 -11.856 -14.546 1.00 51.78 125 ASN A CA 1
ATOM 960 C C . ASN A 1 125 ? -14.587 -12.169 -14.261 1.00 51.78 125 ASN A C 1
ATOM 962 O O . ASN A 1 125 ? -14.972 -12.166 -13.090 1.00 51.78 125 ASN A O 1
ATOM 966 N N . ILE A 1 126 ? -15.418 -12.422 -15.288 1.00 48.38 126 ILE A N 1
ATOM 967 C CA . ILE A 1 126 ? -16.834 -12.832 -15.139 1.00 48.38 126 ILE A CA 1
ATOM 968 C C . ILE A 1 126 ? -17.023 -14.282 -15.589 1.00 48.38 126 ILE A C 1
ATOM 970 O O . ILE A 1 126 ? -16.551 -14.621 -16.696 1.00 48.38 126 ILE A O 1
#

pLDDT: mean 84.21, std 14.54, range [47.31, 97.44]

Radius of gyration: 15.86 Å; chains: 1; bounding box: 46×24×37 Å

Sequence (126 aa):
MAPVLTRPQGHLSPADALHLAQQAPTILKNNPRAFASNPLLALFTAAETPEIWVVYENLILACCRTGDTDSAYQCLERLVTRFGIDNERVRAFQGLIKEAAADNQGEIVQLLMEYDTILGPDNTNI

Organism: Verticillium longisporum (NCBI:txid100787)

Secondary structure (DSSP, 8-state):
--TTTTS-STT--HHHHHHHHTTHHHHHHHS-S-S-SSTTTTTTSPP--HHHHHHHHHHHHHHHHHT-HHHHHHHHHHHHHHH-TT-HHHHHHHHHHHHHH--SHHHHHHHHHHHHHHHTT-GGG-

Foldseek 3Di:
DDPVLQDDPPPDDLVRLQVLLVCLVVLPVLADLDVPPDVVVVVVGDDDDVSSLSSLLSNLVSCLSVVVLVSNVSSLSSVCVVPNCPPPSSVVSVLSSQCSPDPDPVSVVVSVVVCCVVCVVPPPPD